Protein AF-A0A0C2DFH8-F1 (afdb_monomer_lite)

Foldseek 3Di:
DDDPPDPPPPPQPALVVQFADPPQDFDKAWAWWADWDADPSQQTQKTWGCGPPDNDIHIAGQSRPRNVVAVVNVVRNVVRHTWIWGAHRRRHTDHIDHDDD

Sequence (101 aa):
MLVSLSPVTHAGPSKDKYPAPKDAKAGEHTGVITSMTVGKDGDILEFYVKISGNVRTERVAGCGSMSAGQPLLNWAFQNNRLVHVFVDAKGCYQNVSMSAP

Radius of gyration: 14.91 Å; chains: 1; bounding box: 34×43×43 Å

Structure (mmCIF, N/CA/C/O backbone):
data_AF-A0A0C2DFH8-F1
#
_entry.id   AF-A0A0C2DFH8-F1
#
loop_
_atom_site.group_PDB
_atom_site.id
_atom_site.type_symbol
_atom_site.label_atom_id
_atom_site.label_alt_id
_atom_site.label_comp_id
_atom_site.label_asym_id
_atom_site.label_entity_id
_atom_site.label_seq_id
_atom_site.pdbx_PDB_ins_code
_atom_site.Cartn_x
_atom_site.Cartn_y
_atom_site.Cartn_z
_atom_site.occupancy
_atom_site.B_iso_or_equiv
_atom_site.auth_seq_id
_atom_site.auth_comp_id
_atom_site.auth_asym_id
_atom_site.auth_atom_id
_atom_site.pdbx_PDB_model_num
ATOM 1 N N . MET A 1 1 ? 18.104 28.556 -27.879 1.00 37.34 1 MET A N 1
ATOM 2 C CA . MET A 1 1 ? 18.214 27.095 -27.672 1.00 37.34 1 MET A CA 1
ATOM 3 C C . MET A 1 1 ? 16.864 26.594 -27.182 1.00 37.34 1 MET A C 1
ATOM 5 O O . MET A 1 1 ? 16.455 27.007 -26.107 1.00 37.34 1 MET A O 1
ATOM 9 N N . LEU A 1 2 ? 16.137 25.805 -27.981 1.00 40.72 2 LEU A N 1
ATOM 10 C CA . LEU A 1 2 ? 14.901 25.149 -27.537 1.00 40.72 2 LEU A CA 1
ATOM 11 C C . LEU A 1 2 ? 15.275 23.876 -26.773 1.00 40.72 2 LEU A C 1
ATOM 13 O O . LEU A 1 2 ? 15.880 22.972 -27.345 1.00 40.72 2 LEU A O 1
ATOM 17 N N . VAL A 1 3 ? 14.940 23.819 -25.486 1.00 36.41 3 VAL A N 1
ATOM 18 C CA . VAL A 1 3 ? 15.098 22.608 -24.676 1.00 36.41 3 VAL A CA 1
ATOM 19 C C . VAL A 1 3 ? 13.924 21.690 -25.007 1.00 36.41 3 VAL A C 1
ATOM 21 O O . VAL A 1 3 ? 12.802 21.920 -24.567 1.00 36.41 3 VAL A O 1
ATOM 24 N N . SER A 1 4 ? 14.171 20.686 -25.849 1.00 37.69 4 SER A N 1
ATOM 25 C CA . SER A 1 4 ? 13.207 19.623 -26.136 1.00 37.69 4 SER A CA 1
ATOM 26 C C . SER A 1 4 ? 13.065 18.749 -24.891 1.00 37.69 4 SER A C 1
ATOM 28 O O . SER A 1 4 ? 13.904 17.889 -24.630 1.00 37.69 4 SER A O 1
ATOM 30 N N . LEU A 1 5 ? 12.024 18.991 -24.095 1.00 37.94 5 LEU A N 1
ATOM 31 C CA . LEU A 1 5 ? 11.620 18.107 -23.005 1.00 37.94 5 LEU A CA 1
ATOM 32 C C . LEU A 1 5 ? 10.931 16.886 -23.619 1.00 37.94 5 LEU A C 1
ATOM 34 O O . LEU A 1 5 ? 9.717 16.872 -23.815 1.00 37.94 5 LEU A O 1
ATOM 38 N N . SER A 1 6 ? 11.716 15.868 -23.962 1.00 32.44 6 SER A N 1
ATOM 39 C CA . SER A 1 6 ? 11.170 14.543 -24.252 1.00 32.44 6 SER A CA 1
ATOM 40 C C . SER A 1 6 ? 10.379 14.065 -23.026 1.00 32.44 6 SER A C 1
ATOM 42 O O . SER A 1 6 ? 10.876 14.215 -21.905 1.00 32.44 6 SER A O 1
ATOM 44 N N . PRO A 1 7 ? 9.169 13.500 -23.187 1.00 44.34 7 PRO A N 1
ATOM 45 C CA . PRO A 1 7 ? 8.441 12.935 -22.062 1.00 44.34 7 PRO A CA 1
ATOM 46 C C . PRO A 1 7 ? 9.303 11.835 -21.445 1.00 44.34 7 PRO A C 1
ATOM 48 O O . PRO A 1 7 ? 9.663 10.869 -22.118 1.00 44.34 7 PRO A O 1
ATOM 51 N N . VAL A 1 8 ? 9.667 11.991 -20.172 1.00 38.03 8 VAL A N 1
ATOM 52 C CA . VAL A 1 8 ? 10.350 10.930 -19.434 1.00 38.03 8 VAL A CA 1
ATOM 53 C C . VAL A 1 8 ? 9.303 9.862 -19.147 1.00 38.03 8 VAL A C 1
ATOM 55 O O . VAL A 1 8 ? 8.622 9.887 -18.120 1.00 38.03 8 VAL A O 1
ATOM 58 N N . THR A 1 9 ? 9.128 8.939 -20.092 1.00 38.09 9 THR A N 1
ATOM 59 C CA . THR A 1 9 ? 8.473 7.658 -19.844 1.00 38.09 9 THR A CA 1
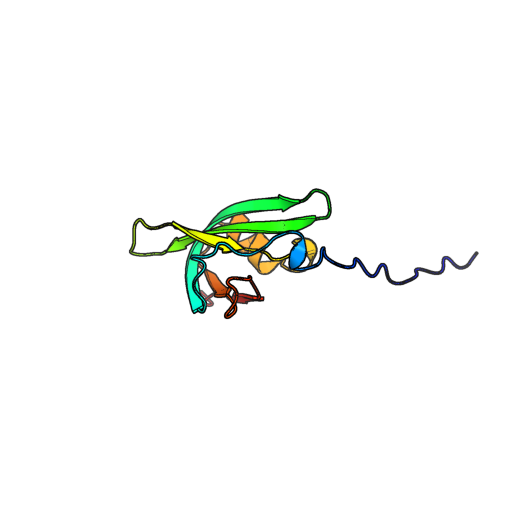ATOM 60 C C . THR A 1 9 ? 9.338 6.905 -18.847 1.00 38.09 9 THR A C 1
ATOM 62 O O . THR A 1 9 ? 10.236 6.154 -19.222 1.00 38.09 9 THR A O 1
ATOM 65 N N . HIS A 1 10 ? 9.091 7.146 -17.561 1.00 40.94 10 HIS A N 1
ATOM 66 C CA . HIS A 1 10 ? 9.524 6.251 -16.504 1.00 40.94 10 HIS A CA 1
ATOM 67 C C . HIS A 1 10 ? 8.731 4.967 -16.723 1.00 40.94 10 HIS A C 1
ATOM 69 O O . HIS A 1 10 ? 7.561 4.871 -16.350 1.00 40.94 10 HIS A O 1
ATOM 75 N N . ALA A 1 11 ? 9.333 4.015 -17.434 1.00 40.19 11 ALA A N 1
ATOM 76 C CA . ALA A 1 11 ? 8.870 2.645 -17.412 1.00 40.19 11 ALA A CA 1
ATOM 77 C C . ALA A 1 11 ? 8.986 2.203 -15.952 1.00 40.19 11 ALA A C 1
ATOM 79 O O . ALA A 1 11 ? 10.081 1.878 -15.494 1.00 40.19 11 ALA A O 1
ATOM 80 N N . GLY A 1 12 ? 7.876 2.288 -15.210 1.00 42.88 12 GLY A N 1
ATOM 81 C CA . GLY A 1 12 ? 7.791 1.704 -13.880 1.00 42.88 12 GLY A CA 1
ATOM 82 C C . GLY A 1 12 ? 8.304 0.265 -13.970 1.00 42.88 12 GLY A C 1
ATOM 83 O O . GLY A 1 12 ? 8.106 -0.390 -15.004 1.00 42.88 12 GLY A O 1
ATOM 84 N N . PRO A 1 13 ? 9.029 -0.226 -12.960 1.00 48.47 13 PRO A N 1
ATOM 85 C CA . PRO A 1 13 ? 9.586 -1.560 -12.990 1.00 48.47 13 PRO A CA 1
ATOM 86 C C . PRO A 1 13 ? 8.460 -2.536 -13.303 1.00 48.47 13 PRO A C 1
ATOM 88 O O . PRO A 1 13 ? 7.362 -2.432 -12.748 1.00 48.47 13 PRO A O 1
ATOM 91 N N . SER A 1 14 ? 8.718 -3.452 -14.240 1.00 47.41 14 SER A N 1
ATOM 92 C CA . SER A 1 14 ? 7.700 -4.416 -14.636 1.00 47.41 14 SER A CA 1
ATOM 93 C C . SER A 1 14 ? 7.218 -5.166 -13.394 1.00 47.41 14 SER A C 1
ATOM 95 O O . SER A 1 14 ? 7.970 -5.367 -12.433 1.00 47.41 14 SER A O 1
ATOM 97 N N . LYS A 1 15 ? 5.958 -5.606 -13.418 1.00 50.25 15 LYS A N 1
ATOM 98 C CA . LYS A 1 15 ? 5.341 -6.416 -12.354 1.00 50.25 15 LYS A CA 1
ATOM 99 C C . LYS A 1 15 ? 6.172 -7.666 -11.991 1.00 50.25 15 LYS A C 1
ATOM 101 O O . LYS A 1 15 ? 5.939 -8.266 -10.948 1.00 50.25 15 LYS A O 1
ATOM 106 N N . ASP A 1 16 ? 7.158 -8.023 -12.817 1.00 50.66 16 ASP A N 1
ATOM 107 C CA . ASP A 1 16 ? 8.113 -9.112 -12.610 1.00 50.66 16 ASP A CA 1
ATOM 108 C C . ASP A 1 16 ? 9.223 -8.774 -11.595 1.00 50.66 16 ASP A C 1
ATOM 110 O O . ASP A 1 16 ? 9.763 -9.681 -10.964 1.00 50.66 16 ASP A O 1
ATOM 114 N N . LYS A 1 17 ? 9.564 -7.490 -11.392 1.00 56.12 17 LYS A N 1
ATOM 115 C CA . LYS A 1 17 ? 10.605 -7.064 -10.432 1.00 56.12 17 LYS A CA 1
ATOM 116 C C . LYS A 1 17 ? 10.115 -7.132 -8.980 1.00 56.12 17 LYS A C 1
ATOM 118 O O . LYS A 1 17 ? 10.924 -7.337 -8.077 1.00 56.12 17 LYS A O 1
ATOM 123 N N . TYR A 1 18 ? 8.805 -6.984 -8.760 1.00 61.59 18 TYR A N 1
ATOM 124 C CA . TYR A 1 18 ? 8.177 -6.965 -7.434 1.00 61.59 18 TYR A CA 1
ATOM 125 C C . TYR A 1 18 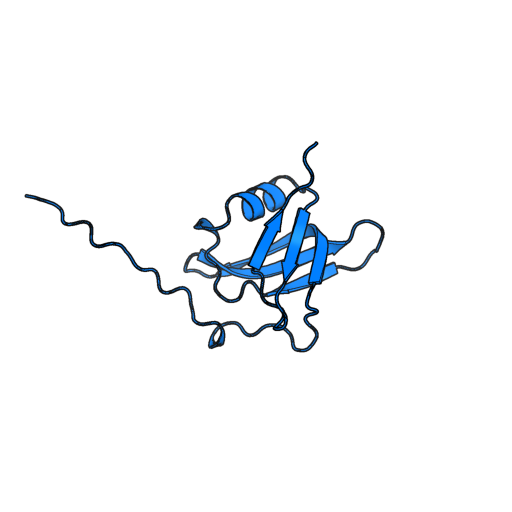? 6.880 -7.787 -7.432 1.00 61.59 18 TYR A C 1
ATOM 127 O O . TYR A 1 18 ? 5.787 -7.214 -7.482 1.00 61.59 18 TYR A O 1
ATOM 135 N N . PRO A 1 19 ? 6.985 -9.130 -7.415 1.00 62.28 19 PRO A N 1
ATOM 136 C CA . PRO A 1 19 ? 5.814 -9.990 -7.419 1.00 62.28 19 PRO A CA 1
ATOM 137 C C . PRO A 1 19 ? 5.016 -9.815 -6.127 1.00 62.28 19 PRO A C 1
ATOM 139 O O . PRO A 1 19 ? 5.579 -9.672 -5.038 1.00 62.28 19 PRO A O 1
ATOM 142 N N . ALA A 1 20 ? 3.694 -9.871 -6.250 1.00 64.88 20 ALA A N 1
ATOM 143 C CA . ALA A 1 20 ? 2.826 -9.883 -5.089 1.00 64.88 20 ALA A CA 1
ATOM 144 C C . ALA A 1 20 ? 3.051 -11.148 -4.233 1.00 64.88 20 ALA A C 1
ATOM 146 O O . ALA A 1 20 ? 3.403 -12.208 -4.769 1.00 64.88 20 ALA A O 1
ATOM 147 N N . PRO A 1 21 ? 2.842 -11.065 -2.907 1.00 65.50 21 PRO A N 1
ATOM 148 C CA . PRO A 1 21 ? 2.825 -12.235 -2.036 1.00 65.50 21 PRO A CA 1
ATOM 149 C C . PRO A 1 21 ? 1.858 -13.306 -2.563 1.00 65.50 21 PRO A C 1
ATOM 151 O O . PRO A 1 21 ? 0.782 -12.984 -3.061 1.00 65.50 21 PRO A O 1
ATOM 154 N N . LYS A 1 22 ? 2.211 -14.592 -2.439 1.00 65.50 22 LYS A N 1
ATOM 155 C CA . LYS A 1 22 ? 1.357 -15.709 -2.906 1.00 65.50 22 LYS A CA 1
ATOM 156 C C . LYS A 1 22 ? 0.012 -15.786 -2.173 1.00 65.50 22 LYS A C 1
ATOM 158 O O . LYS A 1 22 ? -0.918 -16.426 -2.648 1.00 65.50 22 LYS A O 1
ATOM 163 N N . ASP A 1 23 ? -0.054 -15.160 -1.009 1.00 67.19 23 ASP A N 1
ATOM 164 C CA . ASP A 1 23 ? -1.200 -15.021 -0.121 1.00 67.19 23 ASP A CA 1
ATOM 165 C C . ASP A 1 23 ? -1.940 -13.684 -0.292 1.00 67.19 23 ASP A C 1
ATOM 167 O O . ASP A 1 23 ? -2.913 -13.432 0.420 1.00 67.19 23 ASP A O 1
ATOM 171 N N . ALA A 1 24 ? -1.511 -12.834 -1.231 1.00 66.06 24 ALA A N 1
ATOM 172 C CA . ALA A 1 24 ? -2.154 -11.556 -1.476 1.00 66.06 24 ALA A CA 1
ATOM 173 C C . ALA A 1 24 ? -3.584 -11.768 -1.980 1.00 66.06 24 ALA A C 1
ATOM 175 O O . ALA A 1 24 ? -3.833 -12.448 -2.979 1.00 66.06 24 ALA A O 1
ATOM 176 N N . LYS A 1 25 ? -4.538 -11.180 -1.259 1.00 68.50 25 LYS A N 1
ATOM 177 C CA . LYS A 1 25 ? -5.956 -11.283 -1.582 1.00 68.50 25 LYS A CA 1
ATOM 178 C C . LYS A 1 25 ? -6.385 -10.098 -2.427 1.00 68.50 25 LYS A C 1
ATOM 180 O O . LYS A 1 25 ? -6.177 -8.941 -2.061 1.00 68.50 25 LYS A O 1
ATOM 185 N N . ALA A 1 26 ? -7.024 -10.427 -3.540 1.00 81.31 26 ALA A N 1
ATOM 186 C CA . ALA A 1 26 ? -7.784 -9.474 -4.322 1.00 81.31 26 ALA A CA 1
ATOM 187 C C . ALA A 1 26 ? -8.919 -8.895 -3.478 1.00 81.31 26 ALA A C 1
ATOM 189 O O . ALA A 1 26 ? -9.535 -9.618 -2.688 1.00 81.31 26 ALA A O 1
ATOM 190 N N . GLY A 1 27 ? -9.222 -7.620 -3.688 1.00 84.44 27 GLY A N 1
ATOM 191 C CA . GLY A 1 27 ? -10.337 -6.965 -3.022 1.00 84.44 27 GLY A CA 1
ATOM 192 C C . GLY A 1 27 ? -9.986 -5.594 -2.474 1.00 84.44 27 GLY A C 1
ATOM 193 O O . GLY A 1 27 ? -8.978 -4.983 -2.831 1.00 84.44 27 GLY A O 1
ATOM 194 N N . GLU A 1 28 ? -10.879 -5.109 -1.626 1.00 87.88 28 GLU A N 1
ATOM 195 C CA . GLU A 1 28 ? -10.781 -3.813 -0.978 1.00 87.88 28 GLU A CA 1
ATOM 196 C C . GLU A 1 28 ? -10.283 -3.988 0.458 1.00 87.88 28 GLU A C 1
ATOM 198 O O . GLU A 1 28 ? -10.870 -4.727 1.251 1.00 87.88 28 GLU A O 1
ATOM 203 N N . HIS A 1 29 ? -9.197 -3.295 0.788 1.00 87.50 29 HIS A N 1
ATOM 204 C CA . HIS A 1 29 ? -8.613 -3.258 2.122 1.00 87.50 29 HIS A CA 1
ATOM 205 C C . HIS A 1 29 ? -8.926 -1.910 2.754 1.00 87.50 29 HIS A C 1
ATOM 207 O O . HIS A 1 29 ? -8.325 -0.894 2.398 1.00 87.50 29 HIS A O 1
ATOM 213 N N . THR A 1 30 ? -9.865 -1.902 3.696 1.00 89.94 30 THR A N 1
ATOM 214 C CA . THR A 1 30 ? -10.270 -0.680 4.396 1.00 89.94 30 THR A CA 1
ATOM 215 C C . THR A 1 30 ? -9.520 -0.552 5.709 1.00 89.94 30 THR A C 1
ATOM 217 O O . THR A 1 30 ? -9.709 -1.337 6.642 1.00 89.94 30 THR A O 1
ATOM 220 N N . GLY A 1 31 ? -8.659 0.452 5.811 1.00 90.44 31 GLY A N 1
ATOM 221 C CA . GLY A 1 31 ? -7.814 0.604 6.982 1.00 90.44 31 GLY A CA 1
ATOM 222 C C . GLY A 1 31 ? -6.882 1.793 6.906 1.00 90.44 31 GLY A C 1
ATOM 223 O O . GLY A 1 31 ? -7.061 2.699 6.098 1.00 90.44 31 GLY A O 1
ATOM 224 N N . VAL A 1 32 ? -5.886 1.790 7.781 1.00 90.25 32 VAL A N 1
ATOM 225 C CA . VAL A 1 32 ? -4.875 2.844 7.842 1.00 90.25 32 VAL A CA 1
ATOM 226 C C . VAL A 1 32 ? -3.539 2.285 7.388 1.00 90.25 32 VAL A C 1
ATOM 228 O O . VAL A 1 32 ? -3.132 1.209 7.830 1.00 90.25 32 VAL A O 1
ATOM 231 N N . ILE A 1 33 ? -2.855 3.005 6.504 1.00 90.50 33 ILE A N 1
ATOM 232 C CA . ILE A 1 33 ? -1.531 2.604 6.027 1.00 90.50 33 ILE A CA 1
ATOM 233 C C . ILE A 1 33 ? -0.529 2.881 7.148 1.00 90.50 33 ILE A C 1
ATOM 235 O O . ILE A 1 33 ? -0.362 4.026 7.555 1.00 90.50 33 ILE A O 1
ATOM 239 N N . THR A 1 34 ? 0.123 1.843 7.665 1.00 89.38 34 THR A N 1
ATOM 240 C CA . THR A 1 34 ? 1.047 1.955 8.810 1.00 89.38 34 THR A CA 1
ATOM 241 C C . THR A 1 34 ? 2.511 1.962 8.398 1.00 89.38 34 THR A C 1
ATOM 243 O O . THR A 1 34 ? 3.355 2.478 9.126 1.00 89.38 34 THR A O 1
ATOM 246 N N . SER A 1 35 ? 2.823 1.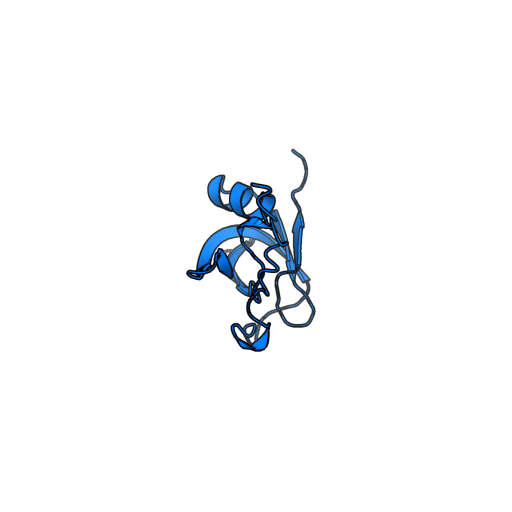398 7.235 1.00 89.06 35 SER A N 1
ATOM 247 C CA . SER A 1 35 ? 4.170 1.366 6.672 1.00 89.06 35 SER A CA 1
ATOM 248 C C . SER A 1 35 ? 4.094 1.296 5.153 1.00 89.06 35 SER A C 1
ATOM 250 O O . SER A 1 35 ? 3.204 0.640 4.611 1.00 89.06 35 SER A O 1
ATOM 252 N N . MET A 1 36 ? 5.031 1.955 4.474 1.00 88.94 36 MET A N 1
ATOM 253 C CA . MET A 1 36 ? 5.165 1.959 3.020 1.00 88.94 36 MET A CA 1
ATOM 254 C C . MET A 1 36 ? 6.645 1.883 2.654 1.00 88.94 36 MET A C 1
ATOM 256 O O . MET A 1 36 ? 7.452 2.674 3.138 1.00 88.94 36 MET A O 1
ATOM 260 N N . THR A 1 37 ? 6.998 0.931 1.794 1.00 87.75 37 THR A N 1
ATOM 261 C CA . THR A 1 37 ? 8.352 0.764 1.265 1.00 87.75 37 THR A CA 1
ATOM 262 C C . THR A 1 37 ? 8.387 1.265 -0.169 1.00 87.75 37 THR A C 1
ATOM 264 O O . THR A 1 37 ? 7.705 0.727 -1.044 1.00 87.75 37 THR A O 1
ATOM 267 N N . VAL A 1 38 ? 9.208 2.284 -0.406 1.00 85.75 38 VAL A N 1
ATOM 268 C CA . VAL A 1 38 ? 9.413 2.898 -1.720 1.00 85.75 38 VAL A CA 1
ATOM 269 C C . VAL A 1 38 ? 10.840 2.604 -2.183 1.00 85.75 38 VAL A C 1
ATOM 271 O O . VAL A 1 38 ? 11.795 2.737 -1.417 1.00 85.75 38 VAL A O 1
ATOM 274 N N . GLY A 1 39 ? 10.986 2.150 -3.424 1.00 81.50 39 GLY A N 1
ATOM 275 C CA . GLY A 1 39 ? 12.267 1.896 -4.068 1.00 81.50 39 GLY A CA 1
ATOM 276 C C . GLY A 1 39 ? 13.022 3.189 -4.379 1.00 81.50 39 GLY A C 1
ATOM 277 O O . GLY A 1 39 ? 12.468 4.285 -4.337 1.00 81.50 39 GLY A O 1
ATOM 278 N N . LYS A 1 40 ? 14.304 3.060 -4.738 1.00 77.62 40 LYS A N 1
ATOM 279 C CA . LYS A 1 40 ? 15.170 4.207 -5.078 1.00 77.62 40 LYS A CA 1
ATOM 280 C C . LYS A 1 40 ? 14.652 5.031 -6.262 1.00 77.62 40 LYS A C 1
ATOM 282 O O . LYS A 1 40 ? 14.919 6.224 -6.322 1.00 77.62 40 LYS A O 1
ATOM 287 N N . ASP A 1 41 ? 13.892 4.395 -7.148 1.00 80.12 41 ASP A N 1
ATOM 288 C CA . ASP A 1 41 ? 13.318 5.002 -8.349 1.00 80.12 41 ASP A CA 1
ATOM 289 C C . ASP A 1 41 ? 11.946 5.666 -8.078 1.00 80.12 41 ASP A C 1
ATOM 291 O O . ASP A 1 41 ? 11.329 6.230 -8.977 1.00 80.12 41 ASP A O 1
ATOM 295 N N . GLY A 1 42 ? 11.463 5.635 -6.826 1.00 78.94 42 GLY A N 1
ATOM 296 C CA . GLY A 1 42 ? 10.157 6.179 -6.440 1.00 78.94 42 GLY A CA 1
ATOM 297 C C . GLY A 1 42 ? 8.997 5.189 -6.582 1.00 78.94 42 GLY A C 1
ATOM 298 O O . GLY A 1 42 ? 7.845 5.567 -6.369 1.00 78.94 42 GLY A O 1
ATOM 299 N N . ASP A 1 43 ? 9.279 3.929 -6.902 1.00 83.44 43 ASP A N 1
ATOM 300 C CA . ASP A 1 43 ? 8.274 2.873 -7.023 1.00 83.44 43 ASP A CA 1
ATOM 301 C C . ASP A 1 43 ? 7.803 2.381 -5.661 1.00 83.44 43 ASP A C 1
ATOM 303 O O . ASP A 1 43 ? 8.608 2.036 -4.799 1.00 83.44 43 ASP A O 1
ATOM 307 N N . ILE A 1 44 ? 6.497 2.261 -5.471 1.00 85.88 44 ILE A N 1
ATOM 308 C CA . ILE A 1 44 ? 5.939 1.578 -4.310 1.00 85.88 44 ILE A CA 1
ATOM 309 C C . ILE A 1 44 ? 6.225 0.086 -4.484 1.00 85.88 44 ILE A C 1
ATOM 311 O O . ILE A 1 44 ? 5.733 -0.556 -5.417 1.00 85.88 44 ILE A O 1
ATOM 315 N N . LEU A 1 45 ? 7.029 -0.468 -3.580 1.00 84.50 45 LEU A N 1
ATOM 316 C CA . LEU A 1 45 ? 7.333 -1.897 -3.562 1.00 84.50 45 LEU A CA 1
ATOM 317 C C . LEU A 1 45 ? 6.208 -2.640 -2.849 1.00 84.50 45 LEU A C 1
ATOM 319 O O . LEU A 1 45 ? 5.605 -3.560 -3.397 1.00 84.50 45 LEU A O 1
ATOM 323 N N . GLU A 1 46 ? 5.888 -2.183 -1.642 1.00 87.56 46 GLU A N 1
ATOM 324 C CA . GLU A 1 46 ? 4.837 -2.733 -0.795 1.00 87.56 46 GLU A CA 1
ATOM 325 C C . GLU A 1 46 ? 4.412 -1.743 0.284 1.00 87.56 46 GLU A C 1
ATOM 327 O O . GLU A 1 46 ? 5.141 -0.805 0.616 1.00 87.56 46 GLU A O 1
ATOM 332 N N . PHE A 1 47 ? 3.246 -1.977 0.870 1.00 88.31 47 PHE A N 1
ATOM 333 C CA . PHE A 1 47 ? 2.781 -1.261 2.047 1.00 88.31 47 PHE A CA 1
ATOM 334 C C . PHE A 1 47 ? 1.839 -2.125 2.882 1.00 88.31 47 PHE A C 1
ATOM 336 O O . PHE A 1 47 ? 1.368 -3.178 2.450 1.00 88.31 47 PHE A O 1
ATOM 343 N N . TYR A 1 48 ? 1.593 -1.671 4.104 1.00 89.19 48 TYR A N 1
ATOM 344 C CA . TYR A 1 48 ? 0.867 -2.410 5.124 1.00 89.19 48 TYR A CA 1
ATOM 345 C C . TYR A 1 48 ? -0.368 -1.627 5.549 1.00 89.19 48 TYR A C 1
ATOM 347 O O . TYR A 1 48 ? -0.260 -0.472 5.964 1.00 89.19 48 TYR A O 1
ATOM 355 N N . VAL A 1 49 ? -1.534 -2.261 5.460 1.00 90.00 49 VAL A N 1
ATOM 356 C CA . VAL A 1 49 ? -2.829 -1.676 5.818 1.00 90.00 49 VAL A CA 1
ATOM 357 C C . VAL A 1 49 ? -3.327 -2.338 7.095 1.00 90.00 49 VAL A C 1
ATOM 359 O O . VAL A 1 49 ? -3.569 -3.541 7.135 1.00 90.00 49 VAL A O 1
ATOM 362 N N . LYS A 1 50 ? -3.486 -1.559 8.163 1.00 89.88 50 LYS A N 1
ATOM 363 C CA . LYS A 1 50 ? -4.117 -2.014 9.405 1.00 89.88 50 LYS A CA 1
ATOM 364 C C . LYS A 1 50 ? -5.628 -1.858 9.282 1.00 89.88 50 LYS A C 1
ATOM 366 O O . LYS A 1 50 ? -6.123 -0.730 9.246 1.00 89.88 50 LYS A O 1
ATOM 371 N N . ILE A 1 51 ? -6.347 -2.975 9.221 1.00 84.50 51 ILE A N 1
ATOM 372 C CA . ILE A 1 51 ? -7.799 -2.978 9.009 1.00 84.50 51 ILE A CA 1
ATOM 373 C C . ILE A 1 51 ? -8.515 -2.478 10.265 1.00 84.50 51 ILE A C 1
ATOM 375 O O . ILE A 1 51 ? -8.288 -2.972 11.368 1.00 84.50 51 ILE A O 1
ATOM 379 N N . SER A 1 52 ? -9.392 -1.486 10.111 1.00 71.81 52 SER A N 1
ATOM 380 C CA . SER A 1 52 ? -10.144 -0.942 11.247 1.00 71.81 52 SER A CA 1
ATOM 381 C C . SER A 1 52 ? -11.105 -2.000 11.803 1.00 71.81 52 SER A C 1
ATOM 383 O O . SER A 1 52 ? -11.852 -2.621 11.053 1.00 71.81 52 SER A O 1
ATOM 385 N N . GLY A 1 53 ? -11.069 -2.239 13.115 1.00 66.94 53 GLY A N 1
ATOM 386 C CA . GLY A 1 53 ? -11.873 -3.278 13.775 1.00 66.94 53 GLY A CA 1
ATOM 387 C C . GLY A 1 53 ? -11.223 -4.665 13.846 1.00 66.94 53 GLY A C 1
ATOM 388 O O . GLY A 1 53 ? -11.765 -5.549 14.505 1.00 66.94 53 GLY A O 1
ATOM 389 N N . ASN A 1 54 ? -10.043 -4.864 13.247 1.00 62.56 54 ASN A N 1
ATOM 390 C CA . ASN A 1 54 ? -9.269 -6.098 13.377 1.00 62.56 54 ASN A CA 1
ATOM 391 C C . ASN A 1 54 ? -7.811 -5.760 13.736 1.00 62.56 54 ASN A C 1
ATOM 393 O O . ASN A 1 54 ? -7.238 -4.809 13.222 1.00 62.56 54 ASN A O 1
ATOM 397 N N . VAL A 1 55 ? -7.154 -6.532 14.606 1.00 71.50 55 VAL A N 1
ATOM 398 C CA . VAL A 1 55 ? -5.726 -6.291 14.953 1.00 71.50 55 VAL A CA 1
ATOM 399 C C . VAL A 1 55 ? -4.790 -6.734 13.809 1.00 71.50 55 VAL A C 1
ATOM 401 O O . VAL A 1 55 ? -3.569 -6.711 13.931 1.00 71.50 55 VAL A O 1
ATOM 404 N N . ARG A 1 56 ? -5.356 -7.152 12.674 1.00 79.62 56 ARG A N 1
ATOM 405 C CA . ARG A 1 56 ? -4.626 -7.675 11.524 1.00 79.62 56 ARG A CA 1
ATOM 406 C C . ARG A 1 56 ? -4.115 -6.548 10.630 1.00 79.62 56 ARG A C 1
ATOM 408 O O . ARG A 1 56 ? -4.829 -5.595 10.322 1.00 79.62 56 ARG A O 1
ATOM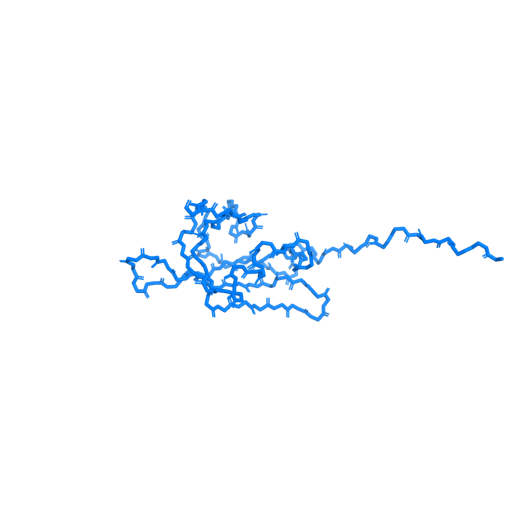 415 N N . THR A 1 57 ? -2.872 -6.717 10.200 1.00 84.31 57 THR A N 1
ATOM 416 C CA . THR A 1 57 ? -2.223 -5.892 9.187 1.00 84.31 57 THR A CA 1
ATOM 417 C C . THR A 1 57 ? -2.127 -6.711 7.910 1.00 84.31 57 THR A C 1
ATOM 419 O O . THR A 1 57 ? -1.574 -7.810 7.933 1.00 84.31 57 THR A O 1
ATOM 422 N N . GLU A 1 58 ? -2.658 -6.188 6.813 1.00 85.31 58 GLU A N 1
ATOM 423 C CA . GLU A 1 58 ? -2.587 -6.822 5.500 1.00 85.31 58 GLU A CA 1
ATOM 424 C C . GLU A 1 58 ? -1.471 -6.196 4.668 1.00 85.31 58 GLU A C 1
ATOM 426 O O . GLU A 1 58 ? -1.251 -4.984 4.699 1.00 85.31 58 GLU A O 1
ATOM 431 N N . ARG A 1 59 ? -0.727 -7.044 3.957 1.00 85.81 59 ARG A N 1
ATOM 432 C CA . ARG A 1 59 ? 0.378 -6.634 3.090 1.00 85.81 59 ARG A CA 1
ATOM 433 C C . ARG A 1 59 ? -0.140 -6.476 1.667 1.00 85.81 59 ARG A C 1
ATOM 435 O O . ARG A 1 59 ? -0.720 -7.407 1.114 1.00 8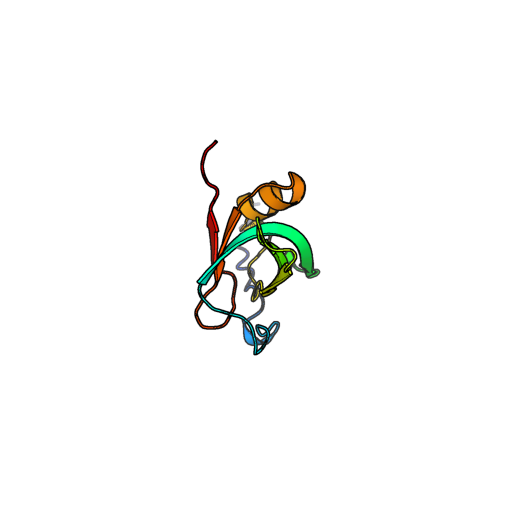5.81 59 ARG A O 1
ATOM 442 N N . VAL A 1 60 ? 0.130 -5.325 1.065 1.00 87.12 60 VAL A N 1
ATOM 443 C CA . VAL A 1 60 ? -0.252 -4.991 -0.308 1.00 87.12 60 VAL A CA 1
ATOM 444 C C . VAL A 1 60 ? 1.006 -4.743 -1.131 1.00 87.12 60 VAL A C 1
ATOM 446 O O . VAL A 1 60 ? 1.881 -3.980 -0.721 1.00 87.12 60 VAL A O 1
ATOM 449 N N . ALA A 1 61 ? 1.110 -5.377 -2.299 1.00 87.25 61 ALA A N 1
ATOM 450 C CA . ALA A 1 61 ? 2.218 -5.141 -3.217 1.00 87.25 61 ALA A CA 1
ATOM 451 C C . ALA A 1 61 ? 1.949 -3.901 -4.075 1.00 87.25 61 ALA A C 1
ATOM 453 O O . ALA A 1 61 ? 0.867 -3.757 -4.638 1.00 87.25 61 ALA A O 1
ATOM 454 N N . GLY A 1 62 ? 2.931 -3.013 -4.220 1.00 83.06 62 GLY A N 1
ATOM 455 C CA . GLY A 1 62 ? 2.803 -1.826 -5.071 1.00 83.06 62 GLY A CA 1
ATOM 456 C C . GLY A 1 62 ? 2.994 -2.118 -6.563 1.00 83.06 62 GLY A C 1
ATOM 457 O O . GLY A 1 62 ? 2.564 -1.324 -7.400 1.00 83.06 62 GLY A O 1
ATOM 458 N N . CYS A 1 63 ? 3.596 -3.267 -6.902 1.00 80.81 63 CYS A N 1
ATOM 459 C CA . CYS A 1 63 ? 3.778 -3.784 -8.266 1.00 80.81 63 CYS A CA 1
ATOM 460 C C . CYS A 1 63 ? 4.340 -2.763 -9.275 1.00 80.81 63 CYS A C 1
ATOM 462 O O . CYS A 1 63 ? 3.942 -2.764 -10.441 1.00 80.81 63 CYS A O 1
ATOM 464 N N . GLY A 1 64 ? 5.249 -1.891 -8.820 1.00 72.50 64 GLY A N 1
ATOM 465 C CA . GLY A 1 64 ? 5.884 -0.867 -9.658 1.00 72.50 64 GLY A CA 1
ATOM 466 C C . GLY A 1 64 ? 5.051 0.399 -9.866 1.00 72.50 64 GLY A C 1
ATOM 467 O O . GLY A 1 64 ? 5.329 1.180 -10.772 1.00 72.50 64 GLY A O 1
ATOM 468 N N . SER A 1 65 ? 4.019 0.617 -9.047 1.00 78.94 65 SER A N 1
ATOM 469 C CA . SER A 1 65 ? 3.271 1.874 -9.048 1.00 78.94 65 SER A CA 1
ATOM 470 C C . SER A 1 65 ? 4.155 3.011 -8.543 1.00 78.94 65 SER A C 1
ATOM 472 O O . SER A 1 65 ? 4.635 2.964 -7.413 1.00 78.94 65 SER A O 1
ATOM 474 N N . MET A 1 66 ? 4.335 4.060 -9.344 1.00 79.12 66 MET A N 1
ATOM 475 C CA . MET A 1 66 ? 5.105 5.241 -8.943 1.00 79.12 66 MET A CA 1
ATOM 476 C C . MET A 1 66 ? 4.421 5.958 -7.775 1.00 79.12 66 MET A C 1
ATOM 478 O O . MET A 1 66 ? 3.292 6.428 -7.918 1.00 79.12 66 MET A O 1
ATOM 482 N N . SER A 1 67 ? 5.118 6.128 -6.649 1.00 77.75 67 SER A N 1
ATOM 483 C CA . SER A 1 67 ? 4.623 6.878 -5.484 1.00 77.75 67 SER A CA 1
ATOM 484 C C . SER A 1 67 ? 4.256 8.321 -5.852 1.00 77.75 67 SER A C 1
ATOM 486 O O . SER A 1 67 ? 3.239 8.839 -5.396 1.00 77.75 67 SER A O 1
ATOM 488 N N . ALA A 1 68 ? 5.012 8.948 -6.760 1.00 71.88 68 ALA A N 1
ATOM 489 C CA . ALA A 1 68 ? 4.701 10.281 -7.286 1.00 71.88 68 ALA A CA 1
ATOM 490 C C . ALA A 1 68 ? 3.350 10.346 -8.030 1.00 71.88 68 ALA A C 1
ATOM 492 O O . ALA A 1 68 ? 2.703 11.390 -8.043 1.00 71.88 68 ALA A O 1
ATOM 493 N N . GLY A 1 69 ? 2.901 9.231 -8.616 1.00 76.56 69 GLY A N 1
ATOM 494 C CA . GLY A 1 69 ? 1.586 9.107 -9.251 1.00 76.56 69 GLY A CA 1
ATOM 495 C C . GLY A 1 69 ? 0.452 8.801 -8.269 1.00 76.56 69 GLY A C 1
ATOM 496 O O . GLY A 1 69 ? -0.688 8.655 -8.696 1.00 76.56 69 GLY A O 1
ATOM 497 N N . GLN A 1 70 ? 0.748 8.688 -6.969 1.00 83.56 70 GLN A N 1
ATOM 498 C CA . GLN A 1 70 ? -0.193 8.284 -5.921 1.00 83.56 70 GLN A CA 1
ATOM 499 C C . GLN A 1 70 ? -0.250 9.319 -4.777 1.00 83.56 70 GLN A C 1
ATOM 501 O O . GLN A 1 70 ? -0.040 8.975 -3.610 1.00 83.56 70 GLN A O 1
ATOM 506 N N . PRO A 1 71 ? -0.549 10.604 -5.068 1.00 84.31 71 PRO A N 1
ATOM 507 C CA . PRO A 1 71 ? -0.531 11.666 -4.060 1.00 84.31 71 PRO A CA 1
ATOM 508 C C . PRO A 1 71 ? -1.536 11.425 -2.926 1.00 84.31 71 PRO A C 1
ATOM 510 O O . PRO A 1 71 ? -1.238 11.737 -1.775 1.00 84.31 71 PRO A O 1
ATOM 513 N N . LEU A 1 72 ? -2.692 10.819 -3.225 1.00 86.50 72 LEU A N 1
ATOM 514 C CA . LEU A 1 72 ? -3.707 10.488 -2.223 1.00 86.50 72 LEU A CA 1
ATOM 515 C C . LEU A 1 72 ? -3.216 9.410 -1.246 1.00 86.50 72 LEU A C 1
ATOM 517 O O . LEU A 1 72 ? -3.418 9.541 -0.042 1.00 86.50 72 LEU A O 1
ATOM 521 N N . LEU A 1 73 ? -2.520 8.387 -1.754 1.00 87.25 73 LEU A N 1
ATOM 522 C CA . LEU A 1 73 ? -1.943 7.314 -0.943 1.00 87.25 73 LEU A CA 1
ATOM 523 C C . LEU A 1 73 ? -0.885 7.869 0.017 1.00 87.25 73 LEU A C 1
ATOM 525 O O . LEU A 1 73 ? -0.919 7.589 1.214 1.00 87.25 73 LEU A O 1
ATOM 529 N N . ASN A 1 74 ? 0.021 8.701 -0.504 1.00 87.69 74 ASN A N 1
ATOM 530 C CA . ASN A 1 74 ? 1.077 9.336 0.284 1.00 87.69 74 ASN A CA 1
ATOM 531 C C . ASN A 1 74 ? 0.504 10.278 1.344 1.00 87.69 74 ASN A C 1
ATOM 533 O O . ASN A 1 74 ? 0.918 10.231 2.501 1.00 87.69 74 ASN A O 1
ATOM 537 N N . TRP A 1 75 ? -0.467 11.113 0.966 1.00 89.19 75 TRP A N 1
ATOM 538 C CA . TRP A 1 75 ? -1.131 12.013 1.902 1.00 89.19 75 TRP A CA 1
ATOM 539 C C . TRP A 1 75 ? -1.841 11.234 3.010 1.00 89.19 75 TRP A C 1
ATOM 541 O O . TRP A 1 75 ? -1.690 11.566 4.187 1.00 89.19 75 TRP A O 1
ATOM 551 N N . ALA A 1 76 ? -2.572 10.174 2.658 1.00 89.06 76 ALA A N 1
ATOM 552 C CA . ALA A 1 76 ? -3.272 9.348 3.631 1.00 89.06 76 ALA A CA 1
ATOM 553 C C . ALA A 1 76 ? -2.310 8.640 4.591 1.00 89.06 76 ALA A C 1
ATOM 555 O O . ALA A 1 76 ? -2.575 8.604 5.792 1.00 89.06 76 ALA A O 1
ATOM 556 N N . PHE A 1 77 ? -1.180 8.144 4.082 1.00 90.25 77 PHE A N 1
ATOM 557 C CA . PHE A 1 77 ? -0.112 7.564 4.893 1.00 90.25 77 PHE A CA 1
ATOM 558 C C . PHE A 1 77 ? 0.474 8.587 5.877 1.00 90.25 77 PHE A C 1
ATOM 560 O O . PHE A 1 77 ? 0.521 8.331 7.077 1.00 90.25 77 PHE A O 1
ATOM 567 N N . GLN A 1 78 ? 0.840 9.781 5.403 1.00 88.88 78 GLN A N 1
ATOM 568 C CA . GLN A 1 78 ? 1.417 10.839 6.245 1.00 88.88 78 GLN A CA 1
ATOM 569 C C . GLN A 1 78 ? 0.448 11.368 7.310 1.00 88.88 78 GLN A C 1
ATOM 571 O O . GLN A 1 78 ? 0.878 11.769 8.388 1.00 88.88 78 GLN A O 1
ATOM 576 N N . ASN A 1 79 ? -0.853 11.370 7.019 1.00 88.00 79 ASN A N 1
ATOM 577 C CA . ASN A 1 79 ? -1.888 11.891 7.913 1.00 88.00 79 ASN A CA 1
ATOM 578 C C . ASN A 1 79 ? -2.616 10.790 8.699 1.00 88.00 79 ASN A C 1
ATOM 580 O O . ASN A 1 79 ? -3.615 11.079 9.360 1.00 88.00 79 ASN A O 1
ATOM 584 N N . ASN A 1 80 ? -2.143 9.540 8.624 1.00 88.00 80 ASN A N 1
ATOM 585 C CA . ASN A 1 80 ? -2.724 8.389 9.316 1.00 88.00 80 ASN A CA 1
ATOM 586 C C . ASN A 1 80 ? -4.244 8.261 9.071 1.00 88.00 80 ASN A C 1
ATOM 588 O O . ASN A 1 80 ? -5.041 8.115 10.001 1.00 88.00 80 ASN A O 1
ATOM 592 N N . ARG A 1 81 ? -4.660 8.405 7.807 1.00 89.06 81 ARG A N 1
ATOM 593 C CA . ARG A 1 81 ? -6.072 8.450 7.403 1.00 89.06 81 ARG A CA 1
ATOM 594 C C . ARG A 1 81 ? -6.594 7.076 7.020 1.00 89.06 81 ARG A C 1
ATOM 596 O O . ARG A 1 81 ? -5.863 6.238 6.498 1.00 89.06 81 ARG A O 1
ATOM 603 N N . LEU A 1 82 ? -7.887 6.883 7.265 1.00 89.62 82 LEU A N 1
ATOM 604 C CA . LEU A 1 82 ? -8.600 5.701 6.814 1.00 89.62 82 LEU A CA 1
ATOM 605 C C . LEU A 1 82 ? -8.816 5.785 5.301 1.00 89.62 82 LEU A C 1
ATOM 607 O O . LEU A 1 82 ? -9.318 6.783 4.785 1.00 89.62 82 LEU A O 1
ATOM 611 N N . VAL A 1 83 ? -8.408 4.730 4.612 1.00 90.00 83 VAL A N 1
ATOM 612 C CA . VAL A 1 83 ? -8.454 4.592 3.161 1.00 90.00 83 VAL A CA 1
ATOM 613 C C . VAL A 1 83 ? -9.066 3.260 2.769 1.00 90.00 83 VAL A C 1
ATOM 615 O O . VAL A 1 83 ? -9.009 2.290 3.524 1.00 90.00 83 VAL A O 1
ATOM 618 N N . HIS A 1 84 ? -9.595 3.224 1.554 1.00 91.12 84 HIS A N 1
ATOM 619 C CA . HIS A 1 84 ? -10.046 2.029 0.862 1.00 91.12 84 HIS A CA 1
ATOM 620 C C . HIS A 1 84 ? -9.022 1.720 -0.225 1.00 91.12 84 HIS A C 1
ATOM 622 O O . HIS A 1 84 ? -8.899 2.454 -1.208 1.00 91.12 84 HIS A O 1
ATOM 628 N N . VAL A 1 85 ? -8.222 0.681 -0.018 1.00 90.25 85 VAL A N 1
ATOM 629 C CA . VAL A 1 85 ? -7.158 0.285 -0.943 1.00 90.25 85 VAL A CA 1
ATOM 630 C C . VAL A 1 85 ? -7.672 -0.837 -1.830 1.00 90.25 85 VAL A C 1
ATOM 632 O O . VAL A 1 85 ? -7.996 -1.915 -1.341 1.00 90.25 85 VAL A O 1
ATOM 635 N N . PHE A 1 86 ? -7.700 -0.610 -3.139 1.00 89.44 86 PHE A N 1
ATOM 636 C CA . PHE A 1 86 ? -8.152 -1.595 -4.115 1.00 89.44 86 PHE A CA 1
ATOM 637 C C . PHE A 1 86 ? -6.970 -2.378 -4.675 1.00 89.44 86 PHE A C 1
ATOM 639 O O . PHE A 1 86 ? -6.010 -1.807 -5.206 1.00 89.44 86 PHE A O 1
ATOM 646 N N . VAL A 1 87 ? -7.065 -3.700 -4.562 1.00 88.69 87 VAL A N 1
ATOM 647 C CA . VAL A 1 87 ? -6.033 -4.654 -4.956 1.00 88.69 87 VAL A CA 1
ATOM 648 C C . VAL A 1 87 ? -6.588 -5.604 -6.012 1.00 88.69 87 VAL A C 1
ATOM 650 O O . VAL A 1 87 ? -7.696 -6.128 -5.883 1.00 88.69 87 VAL A O 1
ATOM 653 N N . ASP A 1 88 ? -5.816 -5.818 -7.075 1.00 85.44 88 ASP A N 1
ATOM 654 C CA . ASP A 1 88 ? -6.203 -6.660 -8.202 1.00 85.44 88 ASP A CA 1
ATOM 655 C C . ASP A 1 88 ? -6.187 -8.164 -7.875 1.00 85.44 88 ASP A C 1
ATOM 657 O O . ASP A 1 88 ? -5.732 -8.601 -6.817 1.00 85.44 88 ASP A O 1
ATOM 661 N N . ALA A 1 89 ? -6.656 -8.980 -8.826 1.00 79.81 89 ALA A N 1
ATOM 662 C CA . ALA A 1 89 ? -6.672 -10.442 -8.721 1.00 79.81 89 ALA A CA 1
ATOM 663 C C . ALA A 1 89 ? -5.289 -11.077 -8.469 1.00 79.81 89 ALA A C 1
ATOM 665 O O . ALA A 1 89 ? -5.208 -12.231 -8.057 1.00 79.81 89 ALA A O 1
ATOM 666 N N . LYS A 1 90 ? -4.208 -10.342 -8.748 1.00 77.75 90 LYS A N 1
ATOM 667 C CA . LYS A 1 90 ? -2.825 -10.772 -8.554 1.00 77.75 90 LYS A CA 1
ATOM 668 C C . LYS A 1 90 ? -2.237 -10.256 -7.243 1.00 77.75 90 LYS A C 1
ATOM 670 O O . LYS A 1 90 ? -1.085 -10.568 -6.983 1.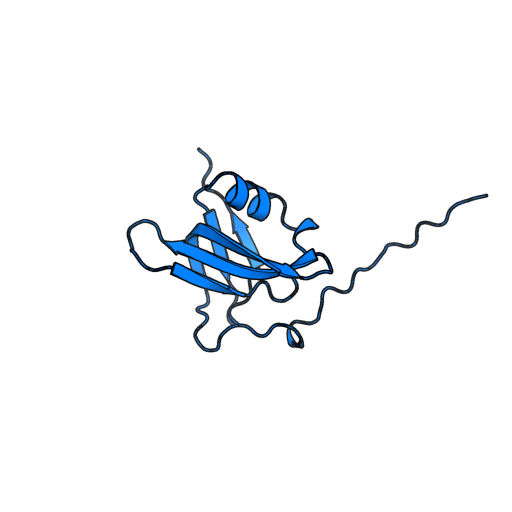00 77.75 90 LYS A O 1
ATOM 675 N N . GLY A 1 91 ? -2.973 -9.491 -6.435 1.00 77.69 91 GLY A N 1
ATOM 676 C CA . GLY A 1 91 ? -2.449 -8.909 -5.200 1.00 77.69 91 GLY A CA 1
ATOM 677 C C . GLY A 1 91 ? -1.729 -7.570 -5.379 1.00 77.69 91 GLY A C 1
ATOM 678 O O . GLY A 1 91 ? -1.059 -7.112 -4.452 1.00 77.69 91 GLY A O 1
ATOM 679 N N . CYS A 1 92 ? -1.849 -6.943 -6.551 1.00 83.06 92 CYS A N 1
ATOM 680 C CA . CYS A 1 92 ? -1.234 -5.657 -6.852 1.00 83.06 92 CYS A CA 1
ATOM 681 C C . CYS A 1 92 ? -2.159 -4.488 -6.533 1.00 83.06 92 CYS A C 1
ATOM 683 O O . CYS A 1 92 ? -3.330 -4.476 -6.915 1.00 83.06 92 CYS A O 1
ATOM 685 N N . TYR A 1 93 ? -1.594 -3.461 -5.913 1.00 87.62 93 TYR A N 1
ATOM 686 C CA . TYR A 1 93 ? -2.225 -2.165 -5.747 1.00 87.62 93 TYR A CA 1
ATOM 687 C C . TYR A 1 93 ? -2.678 -1.595 -7.096 1.00 87.62 93 TYR A C 1
ATOM 689 O O . TYR A 1 93 ? -1.894 -1.530 -8.045 1.00 87.62 93 TYR A O 1
ATOM 697 N N . GLN A 1 94 ? -3.938 -1.167 -7.164 1.00 86.38 94 GLN A N 1
ATOM 698 C CA . GLN A 1 94 ? -4.471 -0.425 -8.305 1.00 86.38 94 GLN A CA 1
ATOM 699 C C . GLN A 1 94 ? -4.703 1.041 -7.967 1.00 86.38 94 GLN A C 1
ATOM 701 O O . GLN A 1 94 ? -4.272 1.925 -8.705 1.00 86.38 94 GLN A O 1
ATOM 706 N N . ASN A 1 95 ? -5.440 1.295 -6.887 1.00 86.75 95 ASN A N 1
ATOM 707 C CA . ASN A 1 95 ? -5.860 2.636 -6.513 1.00 86.75 95 ASN A CA 1
ATOM 708 C C . ASN A 1 95 ? -6.252 2.687 -5.033 1.00 86.75 95 ASN A C 1
ATOM 710 O O . ASN A 1 95 ? -6.497 1.660 -4.396 1.00 86.75 95 ASN A O 1
ATOM 714 N N . VAL A 1 96 ? -6.351 3.898 -4.506 1.00 89.38 96 VAL A N 1
ATOM 715 C CA . VAL A 1 96 ? -6.861 4.207 -3.182 1.00 89.38 96 VAL A CA 1
ATOM 716 C C . VAL A 1 96 ? -8.012 5.198 -3.306 1.00 89.38 96 VAL A C 1
ATOM 718 O O . VAL A 1 96 ? -7.947 6.152 -4.080 1.00 89.38 96 VAL A O 1
ATOM 721 N N . SER A 1 97 ? -9.068 4.995 -2.532 1.00 89.06 97 SER A N 1
ATOM 722 C CA . SER A 1 97 ? -10.090 6.011 -2.310 1.00 89.06 97 SER A CA 1
ATOM 723 C C . SER A 1 97 ? -10.189 6.338 -0.826 1.00 89.06 97 SER A C 1
ATOM 725 O O . SER A 1 97 ? -9.707 5.611 0.046 1.00 89.06 97 SER A O 1
ATOM 727 N N . MET A 1 98 ? -10.788 7.480 -0.532 1.00 82.06 98 MET A N 1
ATOM 728 C CA . MET A 1 98 ? -11.097 7.897 0.824 1.00 82.06 98 MET A CA 1
ATOM 729 C C . MET A 1 98 ? -12.586 8.158 0.898 1.00 82.06 98 MET A C 1
ATOM 731 O O . MET A 1 98 ? -13.143 8.811 0.014 1.00 82.06 98 MET A O 1
ATOM 735 N N . SER A 1 99 ? -13.211 7.685 1.970 1.00 67.00 99 SER A N 1
ATOM 736 C CA . SER A 1 99 ? -14.525 8.191 2.339 1.00 67.00 99 SER A CA 1
ATOM 737 C C . SER A 1 99 ? -14.379 9.684 2.642 1.00 67.00 99 SER A C 1
ATOM 739 O O . SER A 1 99 ? -13.492 10.080 3.404 1.00 67.00 99 SER A O 1
ATOM 741 N N . ALA A 1 100 ? -15.190 10.514 1.982 1.00 49.91 100 ALA A N 1
ATOM 742 C CA . ALA A 1 100 ? -15.270 11.934 2.299 1.00 49.91 100 ALA A CA 1
ATOM 743 C C . ALA A 1 100 ? -15.636 12.109 3.791 1.00 49.91 100 ALA A C 1
ATOM 745 O O . ALA A 1 100 ? -16.325 11.240 4.333 1.00 49.91 100 ALA A O 1
ATOM 746 N N . PRO A 1 101 ? -15.130 13.165 4.457 1.00 50.47 101 PRO A N 1
ATOM 747 C CA . PRO A 1 101 ? -15.459 13.449 5.852 1.00 50.47 101 PRO A CA 1
ATOM 748 C C . PRO A 1 101 ? -16.960 13.650 6.079 1.00 50.47 101 PRO A C 1
ATOM 750 O O . PRO A 1 101 ? -17.646 14.127 5.145 1.00 50.47 101 PRO A O 1
#

pLDDT: mean 74.97, std 17.23, range [32.44, 91.12]

Secondary structure (DSSP, 8-state):
-----------PPPTTTSPPPTTPPPEEEEEEEEEEEE-TTSEEEEEEEEETTSS-EEEEEEEEEEGGG-HHHHHHHHTT-EEEEEE-TTSBEEEEE----

Organism: NCBI:txid215803